Protein 4C6S (pdb70)

Secondary structure (DSSP, 8-state):
---EEEEE-HHHHTTHHHHHHHHHHHTT--EEEEETTS-HHHHHTTHHHHHH-SEEEEEEETTS-GGGTIIIIIHHHHGGGGG-TT-EEEEEEE-SS--HHHHHHHHHHTT---EEE--TT--HHHHHHHHHHHHHHHHS--

Radius of gyration: 13.94 Å; Cα contacts (8 Å, |Δi|>4): 220; chains: 1; bounding box: 36×38×35 Å

Foldseek 3Di:
DAAEEEEEAPVCVVPLVVLLQVVCVVVVHHYDYHHQPDDVVVVVVCLCRLLRHLEYEYEYAQQDQCVVDPVNGPVSSVVSCVSPVSYYYAYERDDPHGPPVRVVVVCVVVVHDHYQYDDDPDDSNVSSVVVSVCCCVVPVND

InterPro domains:
  IPR000157 Toll/interleukin-1 receptor homology (TIR) domain [PS50104] (5-146)
  IPR002182 NB-ARC [PF00931] (167-314)
  IPR003657 WRKY domain [PF03106] (1209-1268)
  IPR003657 WRKY domain [PS50811] (1209-1270)
  IPR003657 WRKY domain [SM00774] (1207-1269)
  IPR011713 Leucine-rich repeat 3 [PF07725] (577-596)
  IPR027417 P-loop containing nucleoside triphosphate hydrolase [G3DSA:3.40.50.300] (155-290)
  IPR027417 P-loop containing nucleoside triphosphate hydrolase [SSF52540] (153-397)
  IPR032675 Leucine-rich repeat domain superfamily [G3DSA:3.80.10.10] (489-714)
  IPR032675 Leucine-rich repeat domain superfamily [G3DSA:3.80.10.10] (717-883)
  IPR035897 Toll/interleukin-1 receptor homology (TIR) domain superfamily [G3DSA:3.40.50.10140] (4-153)
  IPR035897 Toll/interleukin-1 receptor homology (TIR) domain superfamily [SSF52200] (11-111)
  IPR036390 Winged helix DNA-binding domain superfamily [SSF46785] (374-475)
  IPR036576 WRKY domain superfamily [G3DSA:2.20.25.80] (1192-1263)
  IPR036576 WRKY domain superfamily [SSF118290] (1207-1270)
  IPR042197 Apoptotic protease-activating factors, helical domain [G3DSA:1.10.8.430] (301-387)
  IPR044974 Disease resistance protein, plants [PTHR11017] (16-762)
  IPR058192 Disease resistance protein Roq1-like, winged-helix domain [PF23282] (388-455)
  IPR058192 Disease resistance protein Roq1-like, winged-helix domain [PF23282] (1096-1167)

Organism: Arabidopsis thaliana (NCBI:txid3702)

GO terms:
  GO:0005634 nucleus (C, EXP)
  GO:0003677 DNA binding (F, IDA)
  GO:0005634 nucleus (C, TAS)
  GO:0042742 defense response to bacterium (P, TAS)
  GO:0042742 defense response to bacterium (P, IMP)
  GO:0009626 plant-type hypersensitive response (P, IMP)
  GO:0042802 identical protein binding (F, IPI)
  GO:0005515 protein binding (F, IPI)

CATH classification: 3.40.50.10140

B-factor: mean 38.82, std 18.81, range [16.52, 122.13]

Sequence (142 aa):
EEFVCISCVEEVRYSFVSHLSEALRRKGINNVVVDVDIDDLLFKESQAKIEKAGVSVMVLPGNCDPSEVWLDKFAKVLECQRNNKDQAVVSVLYGDSLLRDQWLSELDFRGLSRIHQSRKECSDSILVEEIVRDVYETHFYV

Solvent-accessible surface area: 8029 Å² total; per-residue (Å²): 198,105,40,0,0,0,0,0,3,104,118,24,64,190,56,6,0,39,117,0,26,70,7,0,141,161,97,62,3,74,29,49,22,5,30,3,43,48,63,104,135,90,5,159,133,22,66,52,79,0,46,146,0,7,1,2,0,0,1,2,19,0,64,56,59,6,89,130,9,5,133,101,53,0,18,42,1,32,122,5,32,205,101,33,168,138,5,18,13,0,0,0,0,44,12,139,74,30,58,75,113,89,1,62,75,25,0,109,156,67,65,18,102,67,50,30,32,14,132,184,176,50,57,62,76,77,4,8,102,58,0,12,131,36,0,53,102,71,68,54,128,178

Nearest PDB structures (foldseek):
  4c6t-assembly1_A  TM=9.851E-01  e=2.753E-25  Arabidopsis thaliana
  4c6r-assembly4_D  TM=6.532E-01  e=1.233E-06  Arabidopsis thaliana
  3u80-assembly1_B  TM=5.520E-01  e=5.584E-02  Bifidobacterium longum subsp. longum JDM301
  6axg-assembly4_H  TM=5.602E-01  e=3.593E-01  Homo sapiens
  7kmt-assembly1_A  TM=4.909E-01  e=7.279E-01  Saccharomyces cerevisiae

Structure (mmCIF, N/CA/C/O backbone):
data_4C6S
#
_entry.id   4C6S
#
_cell.length_a   71.265
_cell.length_b   71.265
_cell.length_c   66.724
_cell.angle_alpha   90.00
_cell.angle_beta   90.00
_cell.angle_gamma   90.00
#
_symmetry.space_group_name_H-M   'P 43 21 2'
#
loop_
_entity.id
_entity.type
_entity.pdbx_description
1 polymer 'PROBABLE WRKY TRANSCRIPTION FACTOR 52'
2 non-polymer GLYCEROL
3 non-polymer 'SULFATE ION'
4 non-polymer 'SODIUM ION'
5 water water
#
loop_
_atom_site.group_PDB
_atom_site.id
_atom_site.type_symbol
_atom_site.label_atom_id
_atom_site.label_alt_id
_atom_site.label_comp_id
_atom_site.label_asym_id
_atom_site.label_entity_id
_atom_site.label_seq_id
_atom_site.pdbx_PDB_ins_code
_atom_site.Cartn_x
_atom_site.Cartn_y
_atom_site.Cartn_z
_atom_site.occupancy
_atom_site.B_iso_or_equiv
_atom_site.auth_seq_id
_atom_site.auth_comp_id
_atom_site.auth_asym_id
_atom_site.auth_atom_id
_atom_site.pdbx_PDB_model_num
ATOM 1 N N . GLU A 1 5 ? 34.712 43.012 61.829 1.00 64.31 8 GLU A N 1
ATOM 2 C CA . GLU A 1 5 ? 34.049 43.249 63.109 1.00 62.66 8 GLU A CA 1
ATOM 3 C C . GLU A 1 5 ? 32.649 43.800 62.914 1.00 52.26 8 GLU A C 1
ATOM 4 O O . GLU A 1 5 ? 32.471 44.993 62.680 1.00 58.33 8 GLU A O 1
ATOM 10 N N . GLU A 1 6 ? 31.655 42.929 63.008 1.00 46.50 9 GLU A N 1
ATOM 11 C CA . GLU A 1 6 ? 30.276 43.368 62.912 1.00 44.12 9 GLU A CA 1
ATOM 12 C C . GLU A 1 6 ? 29.933 44.163 64.167 1.00 39.46 9 GLU A C 1
ATOM 13 O O . GLU A 1 6 ? 30.452 43.878 65.251 1.00 42.78 9 GLU A O 1
ATOM 19 N N . PHE A 1 7 ? 29.077 45.169 64.023 1.00 35.76 10 PHE A N 1
ATOM 20 C CA . PHE A 1 7 ? 28.688 45.969 65.174 1.00 34.77 10 PHE A CA 1
ATOM 21 C C . PHE A 1 7 ? 27.209 46.314 65.143 1.00 33.22 10 PHE A C 1
ATOM 22 O O . PHE A 1 7 ? 26.549 46.178 64.110 1.00 31.58 10 PHE A O 1
ATOM 30 N N . VAL A 1 8 ? 26.701 46.786 66.279 1.00 25.52 11 VAL A N 1
ATOM 31 C CA . VAL A 1 8 ? 25.301 47.118 66.417 1.00 26.29 11 VAL A CA 1
ATOM 32 C C . VAL A 1 8 ? 25.141 48.626 66.451 1.00 27.37 11 VAL A C 1
ATOM 33 O O . VAL A 1 8 ? 25.953 49.322 67.059 1.00 25.51 11 VAL A O 1
ATOM 37 N N . CYS A 1 9 ? 24.114 49.148 65.786 1.00 22.51 12 CYS A N 1
ATOM 38 C CA . CYS A 1 9 ? 23.813 50.567 65.936 1.00 27.96 12 CYS A CA 1
ATOM 39 C C . CYS A 1 9 ? 22.509 50.728 66.690 1.00 23.82 12 CYS A C 1
ATOM 40 O O . CYS A 1 9 ? 21.481 50.244 66.242 1.00 25.15 12 CYS A O 1
ATOM 43 N N . ILE A 1 10 ? 22.557 51.410 67.829 1.00 22.24 13 ILE A N 1
ATOM 44 C CA . ILE A 1 10 ? 21.337 51.696 68.585 1.00 21.20 13 ILE A CA 1
ATOM 45 C C . ILE A 1 10 ? 20.882 53.105 68.268 1.00 24.14 13 ILE A C 1
ATOM 46 O O . ILE A 1 10 ? 21.649 54.052 68.468 1.00 25.85 13 ILE A O 1
ATOM 51 N N . SER A 1 11 ? 19.651 53.260 67.780 1.00 20.74 14 SER A N 1
ATOM 52 C CA . SER A 1 11 ? 19.103 54.598 67.544 1.00 21.36 14 SER A CA 1
ATOM 53 C C . SER A 1 11 ? 18.058 54.894 68.612 1.00 25.38 14 SER A C 1
ATOM 54 O O . SER A 1 11 ? 17.342 53.988 69.039 1.00 26.14 14 SER A O 1
ATOM 57 N N . CYS A 1 12 ? 17.984 56.150 69.052 1.00 22.82 15 CYS A N 1
ATOM 58 C CA . CYS A 1 12 ? 17.059 56.533 70.127 1.00 21.91 15 CYS A CA 1
ATOM 59 C C . CYS A 1 12 ? 16.800 58.021 70.124 1.00 26.10 15 CYS A C 1
ATOM 60 O O . CYS A 1 12 ? 17.459 58.775 69.401 1.00 28.13 15 CYS A O 1
ATOM 63 N N . VAL A 1 13 ? 15.834 58.450 70.937 1.00 24.14 16 VAL A N 1
ATOM 64 C CA . VAL A 1 13 ? 15.607 59.878 71.134 1.00 26.37 16 VAL A CA 1
ATOM 65 C C . VAL A 1 13 ? 16.484 60.366 72.290 1.00 25.80 16 VAL A C 1
ATOM 66 O O . VAL A 1 13 ? 16.986 59.564 73.070 1.00 25.31 16 VAL A O 1
ATOM 70 N N . GLU A 1 14 ? 16.674 61.678 72.398 1.00 28.25 17 GLU A N 1
ATOM 71 C CA . GLU A 1 14 ? 17.649 62.203 73.353 1.00 28.36 17 GLU A CA 1
ATOM 72 C C . GLU A 1 14 ? 17.271 61.908 74.797 1.00 30.23 17 GLU A C 1
ATOM 73 O O . GLU A 1 14 ? 18.148 61.700 75.638 1.00 30.39 17 GLU A O 1
ATOM 79 N N . GLU A 1 15 ? 15.967 61.840 75.070 1.00 27.85 18 GLU A N 1
ATOM 80 C CA . GLU A 1 15 ? 15.463 61.603 76.428 1.00 33.07 18 GLU A CA 1
ATOM 81 C C . GLU A 1 15 ? 15.966 60.318 77.094 1.00 30.68 18 GLU A C 1
ATOM 82 O O . GLU A 1 15 ? 16.055 60.251 78.320 1.00 29.81 18 GLU A O 1
ATOM 88 N N . VAL A 1 16 ? 16.285 59.293 76.307 1.00 23.39 19 VAL A N 1
ATOM 89 C CA . VAL A 1 16 ? 16.777 58.051 76.896 1.00 24.50 19 VAL A CA 1
ATOM 90 C C . VAL A 1 16 ? 18.226 57.744 76.549 1.00 25.30 19 VAL A C 1
ATOM 91 O O . VAL A 1 16 ? 18.758 56.7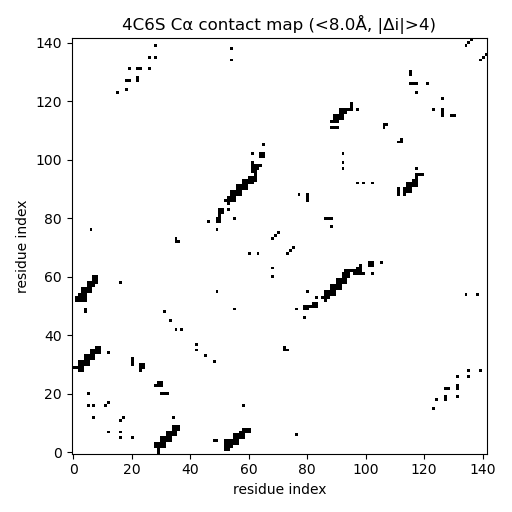09 76.959 1.00 21.38 19 VAL A O 1
ATOM 95 N N . ARG A 1 17 ? 18.876 58.647 75.819 1.00 21.67 20 A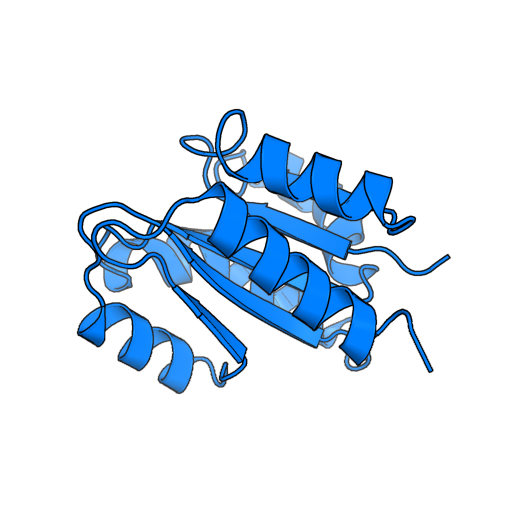RG A N 1
ATOM 96 C CA . ARG A 1 17 ? 20.272 58.462 75.430 1.00 22.18 20 ARG A CA 1
ATOM 97 C C . ARG A 1 17 ? 21.210 58.181 76.619 1.00 24.87 20 ARG A C 1
ATOM 98 O O . ARG A 1 17 ? 22.080 57.306 76.547 1.00 24.19 20 ARG A O 1
ATOM 106 N N . TYR A 1 18 ? 21.028 58.907 77.715 1.00 20.55 21 TYR A N 1
ATOM 107 C CA . TYR A 1 18 ? 21.988 58.817 78.821 1.00 20.76 21 TYR A CA 1
ATOM 108 C C . TYR A 1 18 ? 21.452 57.980 79.978 1.00 20.08 21 TYR A C 1
ATOM 109 O O . TYR A 1 18 ? 22.117 57.840 81.013 1.00 25.94 21 TYR A O 1
ATOM 118 N N . SER A 1 19 ? 20.248 57.450 79.806 1.00 19.07 22 SER A N 1
ATOM 119 C CA . SER A 1 19 ? 19.650 56.593 80.820 1.00 18.79 22 SER A CA 1
ATOM 120 C C . SER A 1 19 ? 19.561 55.174 80.275 1.00 20.93 22 SER A C 1
ATOM 121 O O . SER A 1 19 ? 20.581 54.523 80.146 1.00 20.49 22 SER A O 1
ATOM 124 N N . PHE A 1 20 ? 18.372 54.700 79.916 1.00 20.04 23 PHE A N 1
ATOM 125 C CA . PHE A 1 20 ? 18.195 53.322 79.429 1.00 21.16 23 PHE A CA 1
ATOM 126 C C . PHE A 1 20 ? 19.189 52.881 78.347 1.00 22.87 23 PHE A C 1
ATOM 127 O O . PHE A 1 20 ? 19.770 51.798 78.433 1.00 19.86 23 PHE A O 1
ATOM 135 N N . VAL A 1 21 ? 19.374 53.704 77.322 1.00 18.69 24 VAL A N 1
ATOM 136 C CA . VAL A 1 21 ? 20.241 53.323 76.209 1.00 18.21 24 VAL A CA 1
ATOM 137 C C . VAL A 1 21 ? 21.691 53.142 76.658 1.00 19.75 24 VAL A C 1
ATOM 138 O O . VAL A 1 21 ? 22.426 52.300 76.120 1.00 20.50 24 VAL A O 1
ATOM 142 N N . SER A 1 22 ? 22.111 53.907 77.663 1.00 17.20 25 SER A N 1
ATOM 143 C CA . SER A 1 22 ? 23.511 53.806 78.089 1.00 19.74 25 SER A CA 1
ATOM 144 C C . SER A 1 22 ? 23.727 52.424 78.723 1.00 17.61 25 SER A C 1
ATOM 145 O O . SER A 1 22 ? 24.798 51.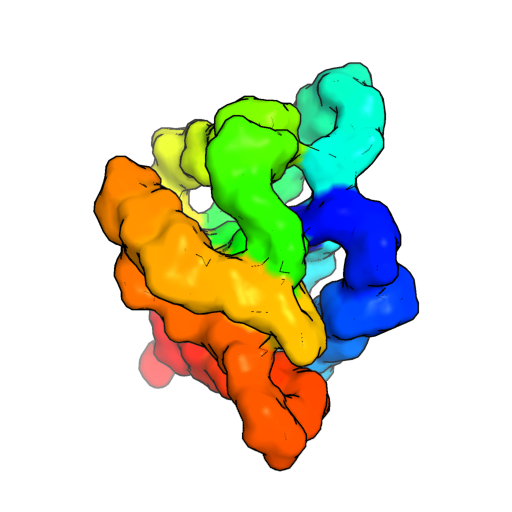827 78.590 1.00 20.31 25 SER A O 1
ATOM 148 N N . HIS A 1 23 ? 22.703 51.911 79.392 1.00 17.04 26 HIS A N 1
ATOM 149 C CA . HIS A 1 23 ? 22.814 50.587 79.994 1.00 19.24 26 HIS A CA 1
ATOM 150 C C . HIS A 1 23 ? 22.805 49.524 78.919 1.00 22.10 26 HIS A C 1
ATOM 151 O O . HIS A 1 23 ? 23.514 48.520 79.033 1.00 18.00 26 HIS A O 1
ATOM 158 N N . LEU A 1 24 ? 21.988 49.732 77.889 1.00 19.25 27 LEU A N 1
ATOM 159 C CA . LEU A 1 24 ? 21.907 48.786 76.774 1.00 17.81 27 LEU A CA 1
ATOM 160 C C . LEU A 1 24 ? 23.239 48.725 76.035 1.00 20.46 27 LEU A C 1
ATOM 161 O O . LEU A 1 24 ? 23.744 47.641 75.742 1.00 20.36 27 LEU A O 1
ATOM 166 N N . SER A 1 25 ? 23.817 49.890 75.745 1.00 19.44 28 SER A N 1
ATOM 167 C CA . SER A 1 25 ? 25.127 49.955 75.110 1.00 18.82 28 SER A CA 1
ATOM 168 C C . SER A 1 25 ? 26.202 49.254 75.931 1.00 21.73 28 SER A C 1
ATOM 169 O O . SER A 1 25 ? 27.041 48.512 75.382 1.00 22.73 28 SER A O 1
ATOM 172 N N . GLU A 1 26 ? 26.205 49.502 77.238 1.00 18.35 29 GLU A N 1
ATOM 173 C CA . GLU A 1 26 ? 27.243 48.917 78.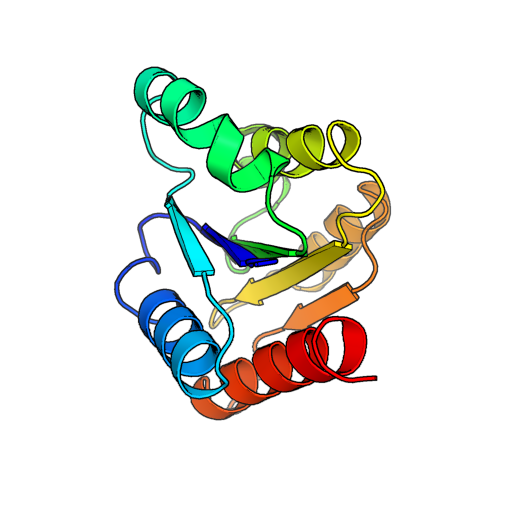081 1.00 23.73 29 GLU A CA 1
ATOM 174 C C . GLU A 1 26 ? 27.048 47.405 78.174 1.00 24.85 29 GLU A C 1
ATOM 175 O O . GLU A 1 26 ? 28.023 46.652 78.249 1.00 23.94 29 GLU A O 1
ATOM 181 N N . ALA A 1 27 ? 25.800 46.952 78.167 1.00 21.28 30 ALA A N 1
ATOM 182 C CA . ALA A 1 27 ? 25.549 45.513 78.249 1.00 21.51 30 ALA A CA 1
ATOM 183 C C . ALA A 1 27 ? 25.996 44.803 76.970 1.00 21.02 30 ALA A C 1
ATOM 184 O O . ALA A 1 27 ? 26.552 43.701 77.015 1.00 21.59 30 ALA A O 1
ATOM 186 N N . LEU A 1 28 ? 25.748 45.422 75.818 1.00 21.04 31 LEU A N 1
ATOM 187 C CA . LEU A 1 28 ? 26.264 44.861 74.562 1.00 24.51 31 LEU A CA 1
ATOM 188 C C . LEU A 1 28 ? 27.787 44.785 74.581 1.00 23.67 31 LEU A C 1
ATOM 189 O O . LEU A 1 28 ? 28.374 43.772 74.183 1.00 25.83 31 LEU A O 1
ATOM 194 N N . ARG A 1 29 ? 28.438 45.845 75.055 1.00 23.08 32 ARG A N 1
ATOM 195 C CA . ARG A 1 29 ? 29.897 45.854 75.109 1.00 25.13 32 ARG A CA 1
ATOM 196 C C . ARG A 1 29 ? 30.444 44.758 76.030 1.00 27.33 32 ARG A C 1
ATOM 197 O O . ARG A 1 29 ? 31.457 44.125 75.724 1.00 28.66 32 ARG A O 1
ATOM 205 N N . ARG A 1 30 ? 29.779 44.542 77.163 1.00 28.22 33 ARG A N 1
ATOM 206 C CA . ARG A 1 30 ? 30.197 43.504 78.098 1.00 29.19 33 ARG A CA 1
ATOM 207 C C . ARG A 1 30 ? 30.116 42.130 77.466 1.00 29.96 33 ARG A C 1
ATOM 208 O O . ARG A 1 30 ? 30.834 41.215 77.859 1.00 33.85 33 ARG A O 1
ATOM 216 N N . LYS A 1 31 ? 29.237 41.999 76.483 1.00 25.82 34 LYS A N 1
ATOM 217 C CA . LYS A 1 31 ? 28.993 40.726 75.828 1.00 25.53 34 LYS A CA 1
ATOM 218 C C . LYS A 1 31 ? 29.974 40.558 74.681 1.00 27.12 34 LYS A C 1
ATOM 219 O O . LYS A 1 31 ? 30.012 39.512 74.029 1.00 33.90 34 LYS A O 1
ATOM 225 N N . GLY A 1 32 ? 30.776 41.590 74.435 1.00 28.76 35 GLY A N 1
ATOM 226 C CA . GLY A 1 32 ? 31.775 41.529 73.386 1.00 33.36 35 GLY A CA 1
ATOM 227 C C . GLY A 1 32 ? 31.221 42.012 72.063 1.00 32.51 35 GLY A C 1
ATOM 228 O O . GLY A 1 32 ? 31.783 41.731 71.000 1.00 36.02 35 GLY A O 1
ATOM 229 N N . ILE A 1 33 ? 30.133 42.765 72.128 1.00 26.55 36 ILE A N 1
ATOM 230 C CA . ILE A 1 33 ? 29.474 43.235 70.923 1.00 28.47 36 ILE A CA 1
ATOM 231 C C . ILE A 1 33 ? 29.691 44.733 70.745 1.00 30.29 36 ILE A C 1
ATOM 232 O O . ILE A 1 33 ? 29.128 45.544 71.479 1.00 30.46 36 ILE A O 1
ATOM 237 N N . ASN A 1 34 ? 30.516 45.092 69.766 1.00 27.78 37 ASN A N 1
ATOM 238 C CA . ASN A 1 34 ? 30.798 46.494 69.490 1.00 29.84 37 ASN A CA 1
ATOM 239 C C . ASN A 1 34 ? 29.515 47.211 69.111 1.00 29.51 37 ASN A C 1
ATOM 240 O O . ASN A 1 34 ? 28.651 46.637 68.433 1.00 28.63 37 ASN A O 1
ATOM 245 N N . ASN A 1 35 ? 29.371 48.456 69.552 1.00 26.94 38 ASN A N 1
ATOM 246 C CA . ASN A 1 35 ? 28.134 49.178 69.255 1.00 23.58 38 ASN A CA 1
ATOM 247 C C . ASN A 1 35 ? 28.331 50.682 69.284 1.00 25.79 38 ASN A C 1
ATOM 248 O O . ASN A 1 35 ? 29.289 51.187 69.890 1.00 30.36 38 ASN A O 1
ATOM 253 N N . VAL A 1 36 ? 27.453 51.396 68.588 1.00 27.90 39 VAL A N 1
ATOM 254 C CA . VAL A 1 36 ? 27.491 52.848 68.613 1.00 25.04 39 VAL A CA 1
ATOM 255 C C . VAL A 1 36 ? 26.062 53.304 68.820 1.00 25.25 39 VAL A C 1
ATOM 256 O O . VAL A 1 36 ? 25.113 52.543 68.586 1.00 25.06 39 VAL A O 1
ATOM 260 N N . VAL A 1 37 ? 25.901 54.540 69.278 1.00 27.45 40 VAL A N 1
ATOM 261 C CA . VAL A 1 37 ? 24.560 55.059 69.534 1.00 24.43 40 VAL A CA 1
ATOM 262 C C . VAL A 1 37 ? 24.338 56.277 68.651 1.00 24.80 40 VAL A C 1
ATOM 263 O O . VAL A 1 37 ? 25.214 57.141 68.541 1.00 27.62 40 VAL A O 1
ATOM 267 N N . VAL A 1 38 ? 23.174 56.323 68.009 1.00 25.93 41 VAL A N 1
ATOM 268 C CA . VAL A 1 38 ? 22.777 57.483 67.219 1.00 32.21 41 VAL A CA 1
ATOM 269 C C . VAL A 1 38 ? 21.514 58.097 67.805 1.00 28.49 41 VAL A C 1
ATOM 270 O O . VAL A 1 38 ? 20.490 57.425 67.952 1.00 25.55 41 VAL A O 1
ATOM 274 N N . ASP A 1 39 ? 21.606 59.379 68.148 1.00 31.89 42 ASP A N 1
ATOM 275 C CA . ASP A 1 39 ? 20.491 60.149 68.694 1.00 35.79 42 ASP A CA 1
ATOM 276 C C . ASP A 1 39 ? 19.712 60.702 67.505 1.00 33.67 42 ASP A C 1
ATOM 277 O O . ASP A 1 39 ? 20.243 61.508 66.750 1.00 36.02 42 ASP A O 1
ATOM 282 N N . VAL A 1 40 ? 18.453 60.290 67.336 1.00 24.37 43 VAL A N 1
ATOM 283 C CA . VAL A 1 40 ? 17.690 60.680 66.148 1.00 29.37 43 VAL A CA 1
ATOM 284 C C . VAL A 1 40 ? 17.202 62.126 66.228 1.00 33.77 43 VAL A C 1
ATOM 285 O O . VAL A 1 40 ? 16.628 62.641 65.270 1.00 35.39 43 VAL A O 1
ATOM 289 N N . ASP A 1 41 ? 17.428 62.773 67.369 1.00 33.39 44 ASP A N 1
ATOM 290 C CA . ASP A 1 41 ? 16.956 64.141 67.577 1.00 40.02 44 ASP A CA 1
ATOM 291 C C . ASP A 1 41 ? 17.958 65.190 67.106 1.00 51.63 44 ASP A C 1
ATOM 292 O O . ASP A 1 41 ? 17.712 66.389 67.230 1.00 54.95 44 ASP A O 1
ATOM 297 N N . ILE A 1 42 ? 19.095 64.751 66.579 1.00 55.63 45 ILE A N 1
ATOM 298 C CA . ILE A 1 42 ? 20.099 65.706 66.121 1.00 62.41 45 ILE A CA 1
ATOM 299 C C . ILE A 1 42 ? 19.709 66.328 64.777 1.00 68.66 45 ILE A C 1
ATOM 300 O O . ILE A 1 42 ? 18.826 65.818 64.085 1.00 63.83 45 ILE A O 1
ATOM 305 N N . ASP A 1 43 ? 20.356 67.435 64.426 1.00 81.15 46 ASP A N 1
ATOM 306 C CA . ASP A 1 43 ? 20.123 68.094 63.145 1.00 91.34 46 ASP A CA 1
ATOM 307 C C . ASP A 1 43 ? 20.426 67.141 61.993 1.00 89.49 46 ASP A C 1
ATOM 308 O O . ASP A 1 43 ? 21.315 66.297 62.103 1.00 87.51 46 ASP A O 1
ATOM 313 N N . ASP A 1 44 ? 19.693 67.273 60.889 1.00 83.90 47 ASP A N 1
ATOM 314 C CA . ASP A 1 44 ? 19.901 66.397 59.735 1.00 85.09 47 ASP A CA 1
ATOM 315 C C . ASP A 1 44 ? 21.281 66.588 59.103 1.00 81.98 47 ASP A C 1
ATOM 316 O O . ASP A 1 44 ? 21.729 65.768 58.298 1.00 80.63 47 ASP A O 1
ATOM 321 N N . LEU A 1 45 ? 21.946 67.674 59.488 1.00 78.59 48 LEU A N 1
ATOM 322 C CA . LEU A 1 45 ? 23.345 67.902 59.154 1.00 76.85 48 LEU A CA 1
ATOM 323 C C . LEU A 1 45 ? 24.202 66.788 59.766 1.00 69.53 48 LEU A C 1
ATOM 324 O O . LEU A 1 45 ? 24.835 66.009 59.047 1.00 65.97 48 LEU A O 1
ATOM 329 N N . LEU A 1 46 ? 24.207 66.714 61.096 1.00 65.55 49 LEU A N 1
ATOM 330 C CA . LEU A 1 46 ? 24.956 65.687 61.818 1.00 62.29 49 LEU A CA 1
ATOM 331 C C . LEU A 1 46 ? 24.434 64.289 61.522 1.00 60.70 49 LEU A C 1
ATOM 332 O O . LEU A 1 46 ? 25.170 63.311 61.658 1.00 61.06 49 LEU A O 1
ATOM 337 N N . PHE A 1 47 ? 23.163 64.182 61.142 1.00 59.61 50 PHE A N 1
ATOM 338 C CA . PHE A 1 47 ? 22.612 62.863 60.864 1.00 51.93 50 PHE A CA 1
ATOM 339 C C . PHE A 1 47 ? 23.214 62.293 59.607 1.00 55.61 50 PHE A C 1
ATOM 340 O O . PHE A 1 47 ? 23.506 61.099 59.533 1.00 52.02 50 PHE A O 1
ATOM 348 N N . LYS A 1 48 ? 23.380 63.157 58.615 1.00 57.91 51 LYS A N 1
ATOM 349 C CA . LYS A 1 48 ? 23.961 62.762 57.347 1.00 59.25 51 LYS A CA 1
ATOM 350 C C . LYS A 1 48 ? 25.368 62.224 57.594 1.00 60.08 51 LYS A C 1
ATOM 351 O O . LYS A 1 48 ? 25.774 61.225 57.000 1.00 59.17 51 LYS A O 1
ATOM 357 N N . GLU A 1 49 ? 26.086 62.873 58.509 1.00 63.17 52 GLU A N 1
ATOM 358 C CA . GLU A 1 49 ? 27.444 62.476 58.868 1.00 69.58 52 GLU A CA 1
ATOM 359 C C . GLU A 1 49 ? 27.473 61.251 59.781 1.00 68.73 52 GLU A C 1
ATOM 360 O O . GLU A 1 49 ? 28.544 60.813 60.200 1.00 72.03 52 GLU A O 1
ATOM 366 N N . SER A 1 50 ? 26.302 60.718 60.110 1.00 65.21 53 SER A N 1
ATOM 367 C CA . SER A 1 50 ? 26.210 59.575 61.012 1.00 62.48 53 SER A CA 1
ATOM 368 C C . SER A 1 50 ? 25.510 58.400 60.340 1.00 64.23 53 SER A C 1
ATOM 369 O O . SER A 1 50 ? 25.403 57.319 60.922 1.00 64.20 53 SER A O 1
ATOM 372 N N . GLN A 1 51 ? 25.034 58.620 59.116 1.00 65.06 54 GLN A N 1
ATOM 373 C CA . GLN A 1 51 ? 24.302 57.602 58.363 1.00 63.71 54 GLN A CA 1
ATOM 374 C C . GLN A 1 51 ? 25.111 56.329 58.160 1.00 58.05 54 GLN A C 1
ATOM 375 O O . GLN A 1 51 ? 24.566 55.228 58.198 1.00 57.37 54 GLN A O 1
ATOM 381 N N . ALA A 1 52 ? 26.409 56.495 57.927 1.00 52.95 55 ALA A N 1
ATOM 382 C CA . ALA A 1 52 ? 27.317 55.371 57.714 1.00 51.07 55 ALA A CA 1
ATOM 383 C C . ALA A 1 52 ? 27.300 54.382 58.884 1.00 52.73 55 ALA A C 1
ATOM 384 O O . ALA A 1 52 ? 27.384 53.171 58.669 1.00 57.77 55 ALA A O 1
ATOM 386 N N . LYS A 1 53 ? 27.202 54.900 60.110 1.00 48.19 56 LYS A N 1
ATOM 387 C CA . LYS A 1 53 ? 27.141 54.065 61.310 1.00 47.67 56 LYS A CA 1
ATOM 388 C C . LYS A 1 53 ? 25.967 53.099 61.211 1.00 46.21 56 LYS A C 1
ATOM 389 O O . LYS A 1 53 ? 26.085 51.918 61.543 1.00 51.37 56 LYS A O 1
ATOM 395 N N . ILE A 1 54 ? 24.829 53.619 60.763 1.00 39.90 57 ILE A N 1
ATOM 396 C CA . ILE A 1 54 ? 23.609 52.829 60.676 1.00 37.03 57 ILE A CA 1
ATOM 397 C C . ILE A 1 54 ? 23.708 51.870 59.499 1.00 38.26 57 ILE A C 1
ATOM 398 O O . ILE A 1 54 ? 23.463 50.674 59.639 1.00 37.82 57 ILE A O 1
ATOM 403 N N . GLU A 1 55 ? 24.091 52.397 58.342 1.00 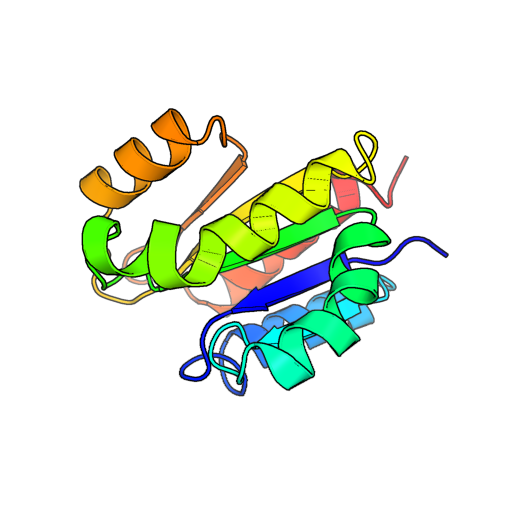37.28 58 GLU A N 1
ATOM 404 C CA . GLU A 1 55 ? 24.197 51.584 57.139 1.00 39.80 58 GLU A CA 1
ATOM 405 C C . GLU A 1 55 ? 25.160 50.402 57.282 1.00 41.60 58 GLU A C 1
ATOM 406 O O . GLU A 1 55 ? 24.884 49.308 56.788 1.00 50.99 58 GLU A O 1
ATOM 412 N N . LYS A 1 56 ? 26.282 50.618 57.963 1.00 37.05 59 LYS A N 1
ATOM 413 C CA . LYS A 1 56 ? 27.301 49.581 58.075 1.00 39.52 59 LYS A CA 1
ATOM 414 C C . LYS A 1 56 ? 27.044 48.615 59.232 1.00 36.35 59 LYS A C 1
ATOM 415 O O . LYS A 1 56 ? 27.730 47.603 59.358 1.00 41.22 59 LYS A O 1
ATOM 421 N N . ALA A 1 57 ? 26.064 48.924 60.074 1.00 36.54 60 ALA A N 1
ATOM 422 C CA . ALA A 1 57 ? 25.752 48.057 61.218 1.00 34.64 60 ALA A CA 1
ATOM 423 C C . ALA A 1 57 ? 25.173 46.711 60.774 1.00 39.34 60 ALA A C 1
ATOM 424 O O . ALA A 1 57 ? 24.343 46.650 59.862 1.00 37.94 60 ALA A O 1
ATOM 426 N N . GLY A 1 58 ? 25.618 45.632 61.412 1.00 38.07 61 GLY A N 1
ATOM 427 C CA . GLY A 1 58 ? 25.043 44.324 61.149 1.00 37.62 61 GLY A CA 1
ATOM 428 C C . GLY A 1 58 ? 23.662 44.207 61.771 1.00 34.71 61 GLY A C 1
ATOM 429 O O . GLY A 1 58 ? 22.792 43.501 61.269 1.00 34.75 61 GLY A O 1
ATOM 430 N N . VAL A 1 59 ? 23.461 44.903 62.879 1.00 29.35 62 VAL A N 1
ATOM 431 C CA . VAL A 1 59 ? 22.163 44.913 63.536 1.00 26.69 62 VAL A CA 1
ATOM 432 C C . VAL A 1 59 ? 21.794 46.335 63.886 1.00 29.38 62 VAL A C 1
ATOM 433 O O . VAL A 1 59 ? 22.606 47.082 64.442 1.00 26.28 62 VAL A O 1
ATOM 437 N N . SER A 1 60 ? 20.566 46.711 63.561 1.00 26.08 63 SER A N 1
ATOM 438 C CA . SER A 1 60 ? 20.054 48.028 63.905 1.00 25.19 63 SER A CA 1
ATOM 439 C C . SER A 1 60 ? 19.011 47.865 64.998 1.00 25.67 63 SER A C 1
ATOM 440 O O . SER A 1 60 ? 17.966 47.250 64.781 1.00 27.72 63 SER A O 1
ATOM 443 N N . VAL A 1 61 ? 19.306 48.380 66.189 1.00 21.21 64 VAL A N 1
ATOM 444 C CA . VAL A 1 61 ? 18.353 48.311 67.297 1.00 19.39 64 VAL A CA 1
ATOM 445 C C . VAL A 1 61 ? 17.701 49.678 67.447 1.00 22.80 64 VAL A C 1
ATOM 446 O O . VAL A 1 61 ? 18.364 50.639 67.850 1.00 23.11 64 VAL A O 1
ATOM 450 N N . MET A 1 62 ? 16.414 49.775 67.113 1.00 21.83 65 MET A N 1
ATOM 451 C CA . MET A 1 62 ? 15.694 51.039 67.218 1.00 20.05 65 MET A CA 1
ATOM 452 C C . MET A 1 62 ? 14.985 51.086 68.557 1.00 23.68 65 MET A C 1
ATOM 453 O O . MET A 1 62 ? 14.081 50.289 68.805 1.00 22.52 65 MET A O 1
ATOM 458 N N . VAL A 1 63 ? 15.422 51.983 69.435 1.00 19.11 66 VAL A N 1
ATOM 459 C CA . VAL A 1 63 ? 14.756 52.157 70.721 1.00 19.09 66 VAL A CA 1
ATOM 460 C C . VAL A 1 63 ? 13.758 53.273 70.558 1.00 21.19 66 VAL A C 1
ATOM 461 O O . VAL A 1 63 ? 14.122 54.428 70.307 1.00 23.08 66 VAL A O 1
ATOM 465 N N . LEU A 1 64 ? 12.481 52.921 70.658 1.00 21.19 67 LEU A N 1
ATOM 466 C CA . LEU A 1 64 ? 11.411 53.816 70.250 1.00 21.09 67 LEU A CA 1
ATOM 467 C C . LEU A 1 64 ? 10.767 54.433 71.470 1.00 23.28 67 LEU A C 1
ATOM 468 O O . LEU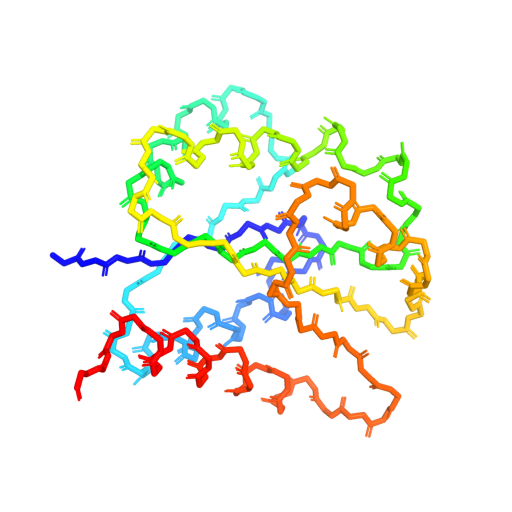 A 1 64 ? 10.701 53.790 72.525 1.00 22.35 67 LEU A O 1
ATOM 473 N N . PRO A 1 65 ? 10.317 55.695 71.345 1.00 22.48 68 PRO A N 1
ATOM 474 C CA . PRO A 1 65 ? 9.635 56.376 72.455 1.00 27.86 68 PRO A CA 1
ATOM 475 C C . PRO A 1 65 ? 8.197 55.886 72.555 1.00 26.11 68 PRO A C 1
ATOM 476 O O . PRO A 1 65 ? 7.269 56.490 72.013 1.00 24.64 68 PRO A O 1
ATOM 480 N N . GLY A 1 66 ? 8.025 54.777 73.263 1.00 24.25 69 GLY A N 1
ATOM 481 C CA . GLY A 1 66 ? 6.763 54.065 73.251 1.00 21.28 69 GLY A CA 1
ATOM 482 C C . GLY A 1 66 ? 5.602 54.77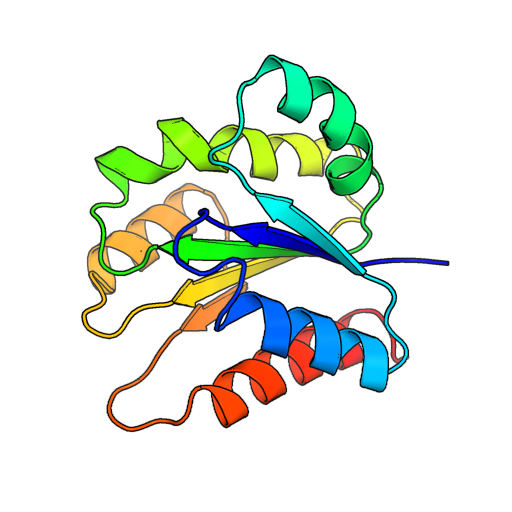1 73.905 1.00 26.62 69 GLY A C 1
ATOM 483 O O . GLY A 1 66 ? 4.450 54.392 73.680 1.00 27.07 69 GLY A O 1
ATOM 484 N N . ASN A 1 67 ? 5.887 55.788 74.717 1.00 23.64 70 ASN A N 1
ATOM 485 C CA . ASN A 1 67 ? 4.821 56.581 75.342 1.00 26.34 70 ASN A CA 1
ATOM 486 C C . ASN A 1 67 ? 4.190 57.578 74.369 1.00 31.07 70 ASN A C 1
ATOM 487 O O . ASN A 1 67 ? 3.142 58.165 74.658 1.00 29.25 70 ASN A O 1
ATOM 492 N N . CYS A 1 68 ? 4.838 57.778 73.223 1.00 29.70 71 CYS A N 1
ATOM 493 C CA . CYS A 1 68 ? 4.395 58.782 72.254 1.00 31.73 71 CYS A CA 1
ATOM 494 C C . CYS A 1 68 ? 3.613 58.168 71.100 1.00 26.50 71 CYS A C 1
ATOM 495 O O . CYS A 1 68 ? 3.821 57.020 70.736 1.00 29.38 71 CYS A O 1
ATOM 498 N N . ASP A 1 69 ? 2.723 58.967 70.522 1.00 27.61 72 ASP A N 1
ATOM 499 C CA . ASP A 1 69 ? 1.934 58.552 69.362 1.00 31.84 72 ASP A CA 1
ATOM 500 C C . ASP A 1 69 ? 2.874 58.290 68.180 1.00 30.05 72 ASP A C 1
ATOM 501 O O . ASP A 1 69 ? 3.602 59.192 67.748 1.00 30.21 72 ASP A O 1
ATOM 506 N N . PRO A 1 70 ? 2.876 57.048 67.659 1.00 30.78 73 PRO A N 1
ATOM 507 C CA . PRO A 1 70 ? 3.765 56.738 66.531 1.00 27.17 73 PRO A CA 1
ATOM 508 C C . PRO A 1 70 ? 3.520 57.653 65.331 1.00 33.02 73 PRO A C 1
ATOM 509 O O . PRO A 1 70 ? 4.441 57.862 64.538 1.00 32.00 73 PRO A O 1
ATOM 513 N N . SER A 1 71 ? 2.317 58.215 65.217 1.00 30.01 74 SER A N 1
ATOM 514 C CA . SER A 1 71 ? 1.997 59.060 64.078 1.00 32.37 74 SER A CA 1
ATOM 515 C C . SER A 1 71 ? 2.750 60.384 64.120 1.00 35.29 74 SER A C 1
ATOM 516 O O . SER A 1 71 ? 2.799 61.096 63.121 1.00 38.74 74 SER A O 1
ATOM 519 N N . GLU A 1 72 ? 3.322 60.718 65.275 1.00 36.20 75 GLU A N 1
ATOM 520 C CA . GLU A 1 72 ? 4.096 61.952 65.418 1.00 40.72 75 GLU A CA 1
ATOM 521 C C . GLU A 1 72 ? 5.585 61.667 65.555 1.00 37.64 75 GLU A C 1
ATOM 522 O O . GLU A 1 72 ? 6.393 62.590 65.675 1.00 43.32 75 GLU A O 1
ATOM 528 N N . VAL A 1 73 ? 5.940 60.389 65.555 1.00 33.13 76 VAL A N 1
ATOM 529 C CA . VAL A 1 73 ? 7.318 59.978 65.804 1.00 27.99 76 VAL A CA 1
ATOM 530 C C . VAL A 1 73 ? 7.967 59.303 64.599 1.00 29.08 76 VAL A C 1
ATOM 531 O O . VAL A 1 73 ? 9.100 59.628 64.237 1.00 28.37 76 VAL A O 1
ATOM 535 N N . TRP A 1 74 ? 7.266 58.356 63.983 1.00 29.01 77 TRP A N 1
ATOM 536 C CA . TRP A 1 74 ? 7.928 57.486 63.011 1.00 27.94 77 TRP A CA 1
ATOM 537 C C . TRP A 1 74 ? 8.494 58.233 61.804 1.00 32.17 77 TRP A C 1
ATOM 538 O O . TRP A 1 74 ? 9.710 58.293 61.621 1.00 31.89 77 TRP A O 1
ATOM 549 N N . LEU A 1 75 ? 7.612 58.778 60.972 1.00 29.14 78 LEU A N 1
ATOM 550 C CA . LEU A 1 75 ? 8.053 59.454 59.750 1.00 35.35 78 LEU A CA 1
ATOM 551 C C . LEU A 1 75 ? 9.022 60.583 60.077 1.00 37.52 78 LEU A C 1
ATOM 552 O O . LEU A 1 75 ? 9.981 60.843 59.340 1.00 35.81 78 LEU A O 1
ATOM 557 N N . ASP A 1 76 ? 8.767 61.246 61.200 1.00 32.01 79 ASP A N 1
ATOM 558 C CA . ASP A 1 76 ? 9.539 62.413 61.593 1.00 36.93 79 ASP A CA 1
ATOM 559 C C . ASP A 1 76 ? 10.969 62.062 62.011 1.00 38.68 79 ASP A C 1
ATOM 560 O O . ASP A 1 76 ? 11.908 62.799 61.702 1.00 38.58 79 ASP A O 1
ATOM 565 N N . LYS A 1 77 ? 11.135 60.936 62.703 1.00 33.11 80 LYS A N 1
ATOM 566 C CA . LYS A 1 77 ? 12.404 60.648 63.368 1.00 34.74 80 LYS A CA 1
ATOM 567 C C . LYS A 1 77 ? 13.030 59.302 63.037 1.00 33.31 80 LYS A C 1
ATOM 568 O O . LYS A 1 77 ? 14.250 59.175 63.052 1.00 34.20 80 LYS A O 1
ATOM 574 N N . PHE A 1 78 ? 12.214 58.285 62.788 1.00 30.57 81 PHE A N 1
ATOM 575 C CA . PHE A 1 78 ? 12.766 56.937 62.666 1.00 25.90 81 PHE A CA 1
ATOM 576 C C . PHE A 1 78 ? 12.742 56.349 61.252 1.00 29.09 81 PHE A C 1
ATOM 577 O O . PHE A 1 78 ? 13.517 55.441 60.959 1.00 29.16 81 PHE A O 1
ATOM 585 N N . ALA A 1 79 ? 11.879 56.863 60.376 1.00 32.72 82 ALA A N 1
ATOM 586 C CA . ALA A 1 79 ? 11.892 56.417 58.982 1.00 30.76 82 ALA A CA 1
ATOM 587 C C . ALA A 1 79 ? 13.297 56.530 58.386 1.00 33.08 82 ALA A C 1
ATOM 588 O O . ALA A 1 79 ? 13.726 55.664 57.629 1.00 39.76 82 ALA A O 1
ATOM 590 N N . LYS A 1 80 ? 14.010 57.598 58.735 1.00 35.22 83 LYS A N 1
ATOM 591 C CA . LYS A 1 80 ? 15.349 57.814 58.201 1.00 35.79 83 LYS A CA 1
ATOM 592 C C . LYS A 1 80 ? 16.348 56.780 58.725 1.00 34.49 83 LYS A C 1
ATOM 593 O O . LYS A 1 80 ? 17.388 56.560 58.101 1.00 40.64 83 LYS A O 1
ATOM 599 N N . VAL A 1 81 ? 16.032 56.145 59.856 1.00 32.77 84 VAL A N 1
ATOM 600 C CA . VAL A 1 81 ? 16.886 55.084 60.373 1.00 35.92 84 VAL A CA 1
ATOM 601 C C . VAL A 1 81 ? 16.659 53.781 59.608 1.00 38.36 84 VAL A C 1
ATOM 602 O O . VAL A 1 81 ? 17.613 53.120 59.187 1.00 38.30 84 VAL A O 1
ATOM 606 N N . LEU A 1 82 ? 15.395 53.418 59.424 1.00 35.67 85 LEU A N 1
ATOM 607 C CA . LEU A 1 82 ? 15.056 52.160 58.766 1.00 39.52 85 LEU A CA 1
ATOM 608 C C . LEU A 1 82 ? 15.470 52.163 57.295 1.00 44.59 85 LEU A C 1
ATOM 609 O O . LEU A 1 82 ? 15.820 51.118 56.739 1.00 49.61 85 LEU A O 1
ATOM 614 N N . GLU A 1 83 ? 15.446 53.337 56.667 1.00 36.98 86 GLU A N 1
ATOM 615 C CA . GLU A 1 83 ? 15.791 53.429 55.259 1.00 46.87 86 GLU A CA 1
ATOM 616 C C . GLU A 1 83 ? 17.253 53.079 55.056 1.00 48.56 86 GLU A C 1
ATOM 617 O O . GLU A 1 83 ? 17.649 52.660 53.970 1.00 51.46 86 GLU A O 1
ATOM 623 N N . CYS A 1 84 ? 18.046 53.207 56.117 1.00 45.91 87 CYS A N 1
ATOM 624 C CA . CYS A 1 84 ? 19.453 52.818 56.055 1.00 51.14 87 CYS A CA 1
ATOM 625 C C . CYS A 1 84 ? 19.637 51.306 55.945 1.00 59.21 87 CYS A C 1
ATOM 626 O O . CYS A 1 84 ? 20.728 50.836 55.616 1.00 60.53 87 CYS A O 1
ATOM 629 N N . GLN A 1 85 ? 18.581 50.544 56.230 1.00 51.65 88 GLN A N 1
ATOM 630 C CA . GLN A 1 85 ? 18.681 49.091 56.180 1.00 57.67 88 GLN A CA 1
ATOM 631 C C . GLN A 1 85 ? 18.934 48.563 54.775 1.00 68.68 88 GLN A C 1
ATOM 632 O O . GLN A 1 85 ? 19.669 47.596 54.600 1.00 77.95 88 GLN A O 1
ATOM 638 N N . ARG A 1 86 ? 18.326 49.179 53.769 1.00 68.46 89 ARG A N 1
ATOM 639 C CA . ARG A 1 86 ? 18.462 48.631 52.423 1.00 79.96 89 ARG A CA 1
ATOM 640 C C . ARG A 1 86 ? 19.851 48.816 51.804 1.00 88.31 89 ARG A C 1
ATOM 641 O O . ARG A 1 86 ? 20.164 48.183 50.799 1.00 94.14 89 ARG A O 1
ATOM 649 N N . ASN A 1 87 ? 20.689 49.649 52.420 1.00 90.09 90 ASN A N 1
ATOM 650 C CA . ASN A 1 87 ? 22.109 49.715 52.054 1.00 103.17 90 ASN A CA 1
ATOM 651 C C . ASN A 1 87 ? 22.868 48.495 52.596 1.00 108.83 90 ASN A C 1
ATOM 652 O O . ASN A 1 87 ? 24.094 48.400 52.485 1.00 114.90 90 ASN A O 1
ATOM 657 N N . ASN A 1 88 ? 22.115 47.552 53.158 1.00 79.12 91 ASN A N 1
ATOM 658 C CA . ASN A 1 88 ? 22.669 46.396 53.846 1.00 78.30 91 ASN A CA 1
ATOM 659 C C . ASN A 1 88 ? 21.550 45.408 54.175 1.00 82.74 91 ASN A C 1
ATOM 660 O O . ASN A 1 88 ? 21.061 45.389 55.299 1.00 78.99 91 ASN A O 1
ATOM 665 N N . LYS A 1 89 ? 21.126 44.590 53.215 1.00 90.42 92 LYS A N 1
ATOM 666 C CA . LYS A 1 89 ? 20.047 43.636 53.498 1.00 93.86 92 LYS A CA 1
ATOM 667 C C . LYS A 1 89 ? 20.568 42.395 54.250 1.00 90.65 92 LYS A C 1
ATOM 668 O O . LYS A 1 89 ? 19.854 41.407 54.436 1.00 91.80 92 LYS A O 1
ATOM 674 N N . ASP A 1 90 ? 21.822 42.462 54.689 1.00 83.92 93 ASP A N 1
ATOM 675 C CA . ASP A 1 90 ? 22.334 41.538 55.696 1.00 72.15 93 ASP A CA 1
ATOM 676 C C . ASP A 1 90 ? 22.034 42.098 57.086 1.00 62.36 93 ASP A C 1
ATOM 677 O O . ASP A 1 90 ? 22.261 41.439 58.105 1.00 58.60 93 ASP A O 1
ATOM 682 N N . GLN A 1 91 ? 21.531 43.325 57.127 1.00 52.85 94 GLN A N 1
ATOM 683 C CA . GLN A 1 91 ? 21.288 43.982 58.403 1.00 41.41 94 GLN A CA 1
ATOM 684 C C . GLN A 1 91 ? 19.940 43.609 58.980 1.00 43.51 94 GLN A C 1
ATOM 685 O O . GLN A 1 91 ? 18.911 43.751 58.320 1.00 50.99 94 GLN A O 1
ATOM 691 N N . ALA A 1 92 ? 19.952 43.140 60.222 1.00 36.34 95 ALA A N 1
ATOM 692 C CA . ALA A 1 92 ? 18.718 42.859 60.946 1.00 33.32 95 ALA A CA 1
ATOM 693 C C . ALA A 1 92 ? 18.253 44.091 61.697 1.00 33.08 95 ALA A C 1
ATOM 694 O O . ALA A 1 92 ? 19.066 44.904 62.139 1.00 32.32 95 ALA A O 1
ATOM 696 N N . VAL A 1 93 ? 16.942 44.205 61.880 1.00 30.53 96 VAL A N 1
ATOM 697 C CA . VAL A 1 93 ? 16.377 45.303 62.640 1.00 25.87 96 VAL A CA 1
ATOM 698 C C . VAL A 1 93 ? 15.636 44.775 63.873 1.00 27.30 96 VAL A C 1
ATOM 699 O O . VAL A 1 93 ? 14.769 43.905 63.774 1.00 30.35 96 VAL A O 1
ATOM 703 N N . VAL A 1 94 ? 16.006 45.276 65.043 1.00 24.32 97 VAL A N 1
ATOM 704 C CA . VAL A 1 94 ? 15.320 44.887 66.270 1.00 22.33 97 VAL A CA 1
ATOM 705 C C . VAL A 1 94 ? 14.690 46.144 66.854 1.00 23.44 97 VAL A C 1
ATOM 706 O O . VAL A 1 94 ? 15.339 47.193 66.903 1.00 25.05 97 VAL A O 1
ATOM 710 N N . SER A 1 95 ? 13.426 46.057 67.275 1.00 23.81 98 SER A N 1
ATOM 711 C CA . SER A 1 95 ? 12.715 47.244 67.746 1.00 21.28 98 SER A CA 1
ATOM 712 C C . SER A 1 95 ? 12.418 47.107 69.228 1.00 23.32 98 SER A C 1
ATOM 713 O O . SER A 1 95 ? 12.089 46.027 69.701 1.00 25.15 98 SER A O 1
ATOM 716 N N . VAL A 1 96 ? 12.534 48.212 69.955 1.00 19.45 99 VAL A N 1
ATOM 717 C CA . VAL A 1 96 ? 12.282 48.179 71.392 1.00 20.21 99 VAL A CA 1
ATOM 718 C C . VAL A 1 96 ? 11.271 49.257 71.722 1.00 18.82 99 VAL A C 1
ATOM 719 O O . VAL A 1 96 ? 11.530 50.452 71.496 1.00 23.85 99 VAL A O 1
ATOM 723 N N . LEU A 1 97 ? 10.109 48.843 72.238 1.00 18.58 100 LEU A N 1
ATOM 724 C CA . LEU A 1 97 ? 9.078 49.800 72.630 1.00 19.02 100 LEU A CA 1
ATOM 725 C C . LEU A 1 97 ? 9.341 50.137 74.083 1.00 24.68 100 LEU A C 1
ATOM 726 O O . LEU A 1 97 ? 8.984 49.365 74.978 1.00 23.22 100 LEU A O 1
ATOM 731 N N . TYR A 1 98 ? 9.990 51.275 74.316 1.00 20.66 101 TYR A N 1
ATOM 732 C CA . TYR A 1 98 ? 10.439 51.613 75.662 1.00 22.86 101 TYR A CA 1
ATOM 733 C C . TYR A 1 98 ? 9.602 52.733 76.269 1.00 21.21 101 TYR A C 1
ATOM 734 O O . TYR A 1 98 ? 9.403 53.782 75.646 1.00 25.99 101 TYR A O 1
ATOM 743 N N . GLY A 1 99 ? 9.113 52.531 77.491 1.00 22.15 102 GLY A N 1
ATOM 744 C CA . GLY A 1 99 ? 8.406 53.593 78.181 1.00 23.61 102 GLY A CA 1
ATOM 745 C C . GLY A 1 99 ? 7.536 53.040 79.289 1.00 27.47 102 GLY A C 1
ATOM 746 O O . GLY A 1 99 ? 7.167 51.864 79.245 1.00 26.14 102 GLY A O 1
ATOM 747 N N . ASP A 1 100 ? 7.200 53.882 80.261 1.00 28.55 103 ASP A N 1
ATOM 748 C CA . ASP A 1 100 ? 6.417 53.450 81.425 1.00 31.76 103 ASP A CA 1
ATOM 749 C C . ASP A 1 100 ? 4.912 53.581 81.230 1.00 32.94 103 ASP A C 1
ATOM 750 O O . ASP A 1 100 ? 4.139 53.353 82.161 1.00 33.83 103 ASP A O 1
ATOM 755 N N . SER A 1 101 ? 4.507 53.972 80.031 1.00 28.81 104 SER A N 1
ATOM 756 C CA . SER A 1 101 ? 3.100 54.199 79.731 1.00 33.11 104 SER A CA 1
ATOM 757 C C . SER A 1 101 ? 2.900 54.012 78.237 1.00 31.73 104 SER A C 1
ATOM 758 O O . SER A 1 101 ? 2.501 54.942 77.525 1.00 30.93 104 SER A O 1
ATOM 761 N N . LEU A 1 102 ? 3.180 52.798 77.767 1.00 28.52 105 LEU A N 1
ATOM 762 C CA . LEU A 1 102 ? 3.224 52.502 76.332 1.00 28.55 105 LEU A CA 1
ATOM 763 C C . LEU A 1 102 ? 1.878 52.655 75.663 1.00 29.85 105 LEU A C 1
ATOM 764 O O . LEU A 1 102 ? 0.843 52.232 76.199 1.00 31.36 105 LEU A O 1
ATOM 769 N N . LEU A 1 103 ? 1.896 53.268 74.485 1.00 27.15 106 LEU A N 1
ATOM 770 C CA . LEU A 1 103 ? 0.750 53.217 73.589 1.00 27.90 106 LEU A CA 1
ATOM 771 C C . LEU A 1 103 ? 0.991 51.941 72.791 1.00 24.71 106 LEU A C 1
ATOM 772 O O . LEU A 1 103 ? 1.388 51.979 71.627 1.00 26.13 106 LEU A O 1
ATOM 777 N N . ARG A 1 104 ? 0.778 50.802 73.447 1.00 30.06 107 ARG A N 1
ATOM 778 C CA . ARG A 1 104 ? 1.277 49.531 72.934 1.00 27.73 107 ARG A CA 1
ATOM 779 C C . ARG A 1 104 ? 0.591 49.116 71.637 1.00 25.58 107 ARG A C 1
ATOM 780 O O . ARG A 1 104 ? 1.263 48.785 70.661 1.00 27.14 107 ARG A O 1
ATOM 788 N N . ASP A 1 105 ? -0.737 49.110 71.630 1.00 28.97 108 ASP A N 1
ATOM 789 C CA . ASP A 1 105 ? -1.465 48.689 70.430 1.00 30.92 108 ASP A CA 1
ATOM 790 C C . ASP A 1 105 ? -1.148 49.573 69.225 1.00 28.91 108 ASP A C 1
ATOM 791 O O . ASP A 1 105 ? -1.019 49.084 68.097 1.00 29.22 108 ASP A O 1
ATOM 796 N N . GLN A 1 106 ? -1.036 50.875 69.467 1.00 27.35 109 GLN A N 1
ATOM 797 C CA . GLN A 1 106 ? -0.666 51.817 68.410 1.00 26.37 109 GLN A CA 1
ATOM 798 C C . GLN A 1 106 ? 0.711 51.535 67.826 1.00 28.26 109 GLN A C 1
ATOM 799 O O . GLN A 1 106 ? 0.900 51.569 66.604 1.00 26.15 109 GLN A O 1
ATOM 805 N N . TRP A 1 107 ? 1.681 51.258 68.689 1.00 24.58 110 TRP A N 1
ATOM 806 C CA . TRP A 1 107 ? 3.029 50.968 68.217 1.00 20.60 110 TRP A CA 1
ATOM 807 C C . TRP A 1 107 ? 3.125 49.609 67.541 1.00 22.20 110 TRP A C 1
ATOM 808 O O . TRP A 1 107 ? 3.855 49.452 66.574 1.00 24.24 110 TRP A O 1
ATOM 819 N N . LEU A 1 108 ? 2.383 48.624 68.028 1.00 23.57 111 LEU A N 1
ATOM 820 C CA . LEU A 1 108 ? 2.433 47.309 67.379 1.00 22.33 111 LEU A CA 1
ATOM 821 C C . LEU A 1 108 ? 1.870 47.409 65.955 1.00 24.48 111 LEU A C 1
ATOM 822 O O . LEU A 1 108 ? 2.407 46.802 65.016 1.00 27.80 111 LEU A O 1
ATOM 827 N N . SER A 1 109 ? 0.815 48.204 65.799 1.00 26.39 112 SER A N 1
ATOM 828 C CA . SER A 1 109 ? 0.227 48.459 64.482 1.00 24.77 112 SER A CA 1
ATOM 829 C C . SER A 1 109 ? 1.250 49.147 63.588 1.00 25.74 112 SER A C 1
ATOM 830 O O . SER A 1 109 ? 1.465 48.751 62.433 1.00 29.47 112 SER A O 1
ATOM 833 N N . GLU A 1 110 ? 1.876 50.184 64.131 1.00 25.40 113 GLU A N 1
ATOM 834 C CA . GLU A 1 110 ? 2.887 50.935 63.402 1.00 26.75 113 GLU A CA 1
ATOM 835 C C . GLU A 1 110 ? 4.003 50.013 62.928 1.00 28.72 113 GLU A C 1
ATOM 836 O O . GLU A 1 110 ? 4.353 50.013 61.745 1.00 27.43 113 GLU A O 1
ATOM 842 N N . LEU A 1 111 ? 4.551 49.208 63.837 1.00 25.82 114 LEU A N 1
ATOM 843 C CA . LEU A 1 111 ? 5.685 48.359 63.464 1.00 26.41 114 LEU A CA 1
ATOM 844 C C . LEU A 1 111 ? 5.302 47.318 62.408 1.00 30.01 114 LEU A C 1
ATOM 845 O O . LEU A 1 111 ? 6.067 47.068 61.477 1.00 32.38 114 LEU A O 1
ATOM 850 N N . ASP A 1 112 ? 4.117 46.726 62.552 1.00 30.98 115 ASP A N 1
ATOM 851 C CA . ASP A 1 112 ? 3.616 45.787 61.551 1.00 32.38 115 ASP A CA 1
ATOM 852 C C . ASP A 1 112 ? 3.520 46.443 60.175 1.00 34.46 115 ASP A C 1
ATOM 853 O O . ASP A 1 112 ? 3.890 45.840 59.159 1.00 35.03 115 ASP A O 1
ATOM 858 N N . PHE A 1 113 ? 3.035 47.681 60.143 1.00 27.91 116 PHE A N 1
ATOM 859 C CA . PHE A 1 113 ? 2.918 48.431 58.888 1.00 28.69 116 PHE A CA 1
ATOM 860 C C . PHE A 1 113 ? 4.293 48.673 58.261 1.00 33.69 116 PHE A C 1
ATOM 861 O O . PHE A 1 113 ? 4.422 48.711 57.032 1.00 34.09 116 PHE A O 1
ATOM 869 N N . ARG A 1 114 ? 5.316 48.816 59.104 1.00 30.42 117 ARG A N 1
ATOM 870 C CA . ARG A 1 114 ? 6.688 49.022 58.631 1.00 30.44 117 ARG A CA 1
ATOM 871 C C . ARG A 1 114 ? 7.390 47.699 58.308 1.00 32.57 117 ARG A C 1
ATOM 872 O O . ARG A 1 114 ? 8.565 47.685 57.918 1.00 34.67 117 ARG A O 1
ATOM 880 N N . GLY A 1 115 ? 6.674 46.587 58.467 1.00 32.12 118 GLY A N 1
ATOM 881 C CA . GLY A 1 115 ? 7.237 45.274 58.190 1.00 34.33 118 GLY A CA 1
ATOM 882 C C . GLY A 1 115 ? 8.220 44.792 59.245 1.00 36.74 118 GLY A C 1
ATOM 883 O O . GLY A 1 115 ? 9.114 43.997 58.946 1.00 38.33 118 GLY A O 1
ATOM 884 N N . LEU A 1 116 ? 8.063 45.263 60.479 1.00 30.94 119 LEU A N 1
ATOM 885 C CA . LEU A 1 116 ? 8.993 44.895 61.550 1.00 29.22 119 LEU A CA 1
ATOM 886 C C . LEU A 1 116 ? 8.314 43.965 62.557 1.00 34.74 119 LEU A C 1
ATOM 887 O O . LEU A 1 116 ? 7.226 44.266 63.048 1.00 37.11 119 LEU A O 1
ATOM 892 N N . SER A 1 117 ? 8.956 42.842 62.867 1.00 32.50 120 SER A N 1
ATOM 893 C CA . SER A 1 117 ? 8.321 41.819 63.692 1.00 33.23 120 SER A CA 1
ATOM 894 C C . SER A 1 117 ? 9.155 41.423 64.900 1.00 34.77 120 SER A C 1
ATOM 895 O O . SER A 1 117 ? 8.675 40.703 65.782 1.00 37.29 120 SER A O 1
ATOM 898 N N . ARG A 1 118 ? 10.408 41.872 64.939 1.00 28.93 121 ARG A N 1
ATOM 899 C CA . ARG A 1 118 ? 11.276 41.574 66.080 1.00 27.89 121 ARG A CA 1
ATOM 900 C C . ARG A 1 118 ? 11.183 42.710 67.085 1.00 29.89 121 ARG A C 1
ATOM 901 O O . ARG A 1 118 ? 11.749 43.788 66.879 1.00 27.79 121 ARG A O 1
ATOM 909 N N . ILE A 1 119 ? 10.442 42.461 68.162 1.00 25.52 122 ILE A N 1
ATOM 910 C CA . ILE A 1 119 ? 9.991 43.522 69.041 1.00 23.69 122 ILE A CA 1
ATOM 911 C C . ILE A 1 119 ? 10.189 43.128 70.510 1.00 24.05 122 ILE A C 1
ATOM 912 O O . ILE A 1 119 ? 9.796 42.032 70.938 1.00 26.61 122 ILE A O 1
ATOM 917 N N . HIS A 1 120 ? 10.836 44.012 71.266 1.00 19.74 123 HIS A N 1
ATOM 918 C CA . HIS A 1 120 ? 10.938 43.896 72.719 1.00 22.70 123 HIS A CA 1
ATOM 919 C C . HIS A 1 120 ? 10.146 45.062 73.299 1.00 26.00 123 HIS A C 1
ATOM 920 O O . HIS A 1 120 ? 10.070 46.122 72.678 1.00 24.41 123 HIS A O 1
ATOM 927 N N . GLN A 1 121 ? 9.534 44.875 74.468 1.00 23.48 124 GLN A N 1
ATOM 928 C CA . GLN A 1 121 ? 8.708 45.939 75.054 1.00 20.87 124 GLN A CA 1
ATOM 929 C C . GLN A 1 121 ? 8.902 46.079 76.557 1.00 24.41 124 GLN A C 1
ATOM 930 O O . GLN A 1 121 ? 9.061 45.084 77.273 1.00 25.66 124 GLN A O 1
ATOM 936 N N . SER A 1 122 ? 8.847 47.316 77.043 1.00 21.78 125 SER A N 1
ATOM 937 C CA . SER A 1 122 ? 8.683 47.554 78.477 1.00 23.56 125 SER A CA 1
ATOM 938 C C . SER A 1 122 ? 7.425 46.844 78.972 1.00 27.79 125 SER A C 1
ATOM 939 O O . SER A 1 122 ? 6.412 46.776 78.256 1.00 26.89 125 SER A O 1
ATOM 942 N N . ARG A 1 123 ? 7.496 46.331 80.198 1.00 26.17 126 ARG A N 1
ATOM 943 C CA . ARG A 1 123 ? 6.384 45.634 80.838 1.00 30.98 126 ARG A CA 1
ATOM 944 C C . ARG A 1 123 ? 6.182 46.161 82.244 1.00 30.45 126 ARG A C 1
ATOM 945 O O . ARG A 1 123 ? 7.135 46.560 82.918 1.00 32.01 126 ARG A O 1
ATOM 953 N N . LYS A 1 124 ? 4.927 46.135 82.685 1.00 36.22 127 LYS A N 1
ATOM 954 C CA . LYS A 1 124 ? 4.546 46.543 84.032 1.00 40.49 127 LYS A CA 1
ATOM 955 C C . LYS A 1 124 ? 5.358 45.822 85.101 1.00 40.55 127 LYS A C 1
ATOM 956 O O . LYS A 1 124 ? 5.398 44.589 85.142 1.00 41.05 127 LYS A O 1
ATOM 962 N N . GLU A 1 125 ? 6.009 46.606 85.958 1.00 39.98 128 GLU A N 1
ATOM 963 C CA . GLU A 1 125 ? 6.841 46.087 87.040 1.00 44.47 128 GLU A CA 1
ATOM 964 C C . GLU A 1 125 ? 7.793 44.969 86.606 1.00 47.10 128 GLU A C 1
ATOM 965 O O . GLU A 1 125 ? 8.045 44.033 87.364 1.00 49.48 128 GLU A O 1
ATOM 971 N N . CYS A 1 126 ? 8.291 45.074 85.371 1.00 40.28 129 CYS A N 1
ATOM 972 C CA . CYS A 1 126 ? 9.416 44.274 84.895 1.00 40.37 129 CYS A CA 1
ATOM 973 C C . CYS A 1 126 ? 10.599 45.214 84.781 1.00 36.59 129 CYS A C 1
ATOM 974 O O . CYS A 1 126 ? 10.492 46.279 84.158 1.00 33.44 129 CYS A O 1
ATOM 977 N N . SER A 1 127 ? 11.720 44.823 85.380 1.00 29.81 130 SER A N 1
ATOM 978 C CA . SER A 1 127 ? 12.865 45.720 85.484 1.00 26.42 130 SER A CA 1
ATOM 979 C C . SER A 1 127 ? 13.511 46.005 84.126 1.00 25.82 130 SER A C 1
ATOM 980 O O . SER A 1 127 ? 13.555 45.141 83.215 1.00 21.16 130 SER A O 1
ATOM 983 N N . ASP A 1 128 ? 14.000 47.231 83.971 1.00 19.43 131 ASP A N 1
ATOM 984 C CA . ASP A 1 128 ? 14.709 47.594 82.745 1.00 17.55 131 ASP A CA 1
ATOM 985 C C . ASP A 1 128 ? 15.988 46.784 82.593 1.00 19.33 131 ASP A C 1
ATOM 986 O O . ASP A 1 128 ? 16.463 46.580 81.484 1.00 21.72 131 ASP A O 1
ATOM 991 N N . SER A 1 129 ? 16.565 46.332 83.703 1.00 18.86 132 SER A N 1
ATOM 992 C CA . SER A 1 129 ? 17.788 45.553 83.613 1.00 17.45 132 SER A CA 1
ATOM 993 C C . SER A 1 129 ? 17.471 44.226 82.938 1.00 22.40 132 SER A C 1
ATOM 994 O O . SER A 1 129 ? 18.268 43.718 82.151 1.00 23.91 132 SER A O 1
ATOM 997 N N . ILE A 1 130 ? 16.296 43.678 83.230 1.00 19.54 133 ILE A N 1
ATOM 998 C CA . ILE A 1 130 ? 15.862 42.445 82.569 1.00 22.02 133 ILE A CA 1
ATOM 999 C C . ILE A 1 130 ? 15.616 42.712 81.080 1.00 21.46 133 ILE A C 1
ATOM 1000 O O . ILE A 1 130 ? 16.054 41.935 80.226 1.00 21.89 133 ILE A O 1
ATOM 1005 N N . LEU A 1 131 ? 14.950 43.821 80.767 1.00 19.04 134 LEU A N 1
ATOM 1006 C CA . LEU A 1 131 ? 14.685 44.194 79.371 1.00 18.61 134 LEU A CA 1
ATOM 1007 C C . LEU A 1 131 ? 15.989 44.310 78.593 1.00 19.18 134 LEU A C 1
ATOM 1008 O O . LEU A 1 131 ? 16.101 43.777 77.479 1.00 19.84 134 LEU A O 1
ATOM 1013 N N . VAL A 1 132 ? 16.978 44.979 79.177 1.00 16.52 135 VAL A N 1
ATOM 1014 C CA . VAL A 1 132 ? 18.292 45.049 78.533 1.00 17.22 135 VAL A CA 1
ATOM 1015 C C . VAL A 1 132 ? 18.855 43.654 78.271 1.00 19.48 135 VAL A C 1
ATOM 1016 O O . VAL A 1 132 ? 19.328 43.371 77.163 1.00 20.16 135 VAL A O 1
ATOM 1020 N N . GLU A 1 133 ? 18.825 42.792 79.282 1.00 18.98 136 GLU A N 1
ATOM 1021 C CA . GLU A 1 133 ? 19.366 41.442 79.112 1.00 20.46 136 GLU A CA 1
ATOM 1022 C C . GLU A 1 133 ? 18.620 40.696 78.016 1.00 23.25 136 GLU A C 1
ATOM 1023 O O . GLU A 1 133 ? 19.220 39.920 77.278 1.00 21.66 136 GLU A O 1
ATOM 1029 N N . GLU A 1 134 ? 17.313 40.929 77.910 1.00 20.47 137 GLU A N 1
ATOM 1030 C CA . GLU A 1 134 ? 16.517 40.268 76.876 1.00 21.48 137 GLU A CA 1
ATOM 1031 C C . GLU A 1 134 ? 16.937 40.727 75.493 1.00 19.69 137 GLU A C 1
ATOM 1032 O O . GLU A 1 134 ? 17.038 39.922 74.568 1.00 20.49 137 GLU A O 1
ATOM 1038 N N . ILE A 1 135 ? 17.166 42.027 75.346 1.00 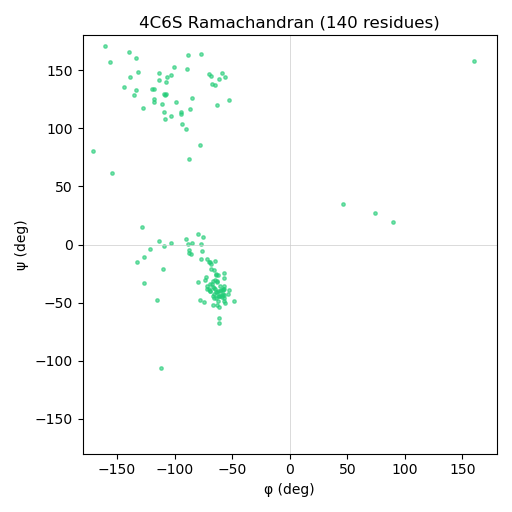18.40 138 ILE A N 1
ATOM 1039 C CA . ILE A 1 135 ? 17.575 42.559 74.052 1.00 19.51 138 ILE A CA 1
ATOM 1040 C C . ILE A 1 135 ? 18.955 42.011 73.693 1.00 20.62 138 ILE A C 1
ATOM 1041 O O . ILE A 1 135 ? 19.178 41.569 72.560 1.00 19.09 138 ILE A O 1
ATOM 1046 N N . VAL A 1 136 ? 19.873 42.034 74.656 1.00 20.48 139 VAL A N 1
ATOM 1047 C CA . VAL A 1 136 ? 21.221 41.498 74.447 1.00 25.95 139 VAL A CA 1
ATOM 1048 C C . VAL A 1 136 ? 21.202 40.014 74.061 1.00 21.79 139 VAL A C 1
ATOM 1049 O O . VAL A 1 136 ? 21.912 39.606 73.146 1.00 23.51 139 VAL A O 1
ATOM 1053 N N . ARG A 1 137 ? 20.387 39.210 74.733 1.00 22.08 140 ARG A N 1
ATOM 1054 C CA . ARG A 1 137 ? 20.365 37.776 74.439 1.00 21.20 140 ARG A CA 1
ATOM 1055 C C . ARG A 1 137 ? 19.890 37.539 73.009 1.00 25.84 140 ARG A C 1
ATOM 1056 O O . ARG A 1 137 ? 20.430 36.699 72.288 1.00 25.66 140 ARG A O 1
ATOM 1064 N N . ASP A 1 138 ? 18.883 38.298 72.600 1.00 21.88 141 ASP A N 1
ATOM 1065 C CA . ASP A 1 138 ? 18.330 38.197 71.254 1.00 20.40 141 ASP A CA 1
ATOM 1066 C C . ASP A 1 138 ? 19.388 38.572 70.218 1.00 21.38 141 ASP A C 1
ATOM 1067 O O . ASP A 1 138 ? 19.632 37.808 69.275 1.00 26.41 141 ASP A O 1
ATOM 1072 N N . VAL A 1 139 ? 20.018 39.733 70.387 1.00 23.77 142 VAL A N 1
ATOM 1073 C CA . VAL A 1 139 ? 21.033 40.183 69.425 1.00 23.17 142 VAL A CA 1
ATOM 1074 C C . VAL A 1 139 ? 22.210 39.215 69.391 1.00 26.92 142 VAL A C 1
ATOM 1075 O O . VAL A 1 139 ? 22.685 38.823 68.319 1.00 25.46 142 VAL A O 1
ATOM 1079 N N . TYR A 1 140 ? 22.651 38.804 70.572 1.00 21.83 143 TYR A N 1
ATOM 1080 C CA . TYR A 1 140 ? 23.799 37.899 70.679 1.00 23.40 143 TYR A CA 1
ATOM 1081 C C . TYR A 1 140 ? 23.574 36.562 70.002 1.00 27.25 143 TYR A C 1
ATOM 1082 O O . TYR A 1 140 ? 24.372 36.140 69.173 1.00 31.12 143 TYR A O 1
ATOM 1091 N N . GLU A 1 141 ? 22.486 35.887 70.364 1.00 25.69 144 GLU A N 1
ATOM 1092 C CA . GLU A 1 141 ? 22.265 34.535 69.883 1.00 30.45 144 GLU A CA 1
ATOM 1093 C C . GLU A 1 141 ? 21.877 34.530 68.413 1.00 32.91 144 GLU A C 1
ATOM 1094 O O . GLU A 1 141 ? 22.142 33.575 67.700 1.00 34.46 144 GLU A O 1
ATOM 1100 N N . THR A 1 142 ? 21.262 35.616 67.957 1.00 32.36 145 THR A N 1
ATOM 1101 C CA . THR A 1 142 ? 20.828 35.674 66.571 1.00 38.90 145 THR A CA 1
ATOM 1102 C C . THR A 1 142 ? 21.981 36.001 65.619 1.00 34.86 145 THR A C 1
ATOM 1103 O O . THR A 1 142 ? 22.000 35.533 64.489 1.00 38.42 145 THR A O 1
ATOM 1107 N N . HIS A 1 143 ? 22.953 36.787 66.073 1.00 31.82 146 HIS A N 1
ATOM 1108 C CA . HIS A 1 143 ? 23.921 37.372 65.136 1.00 33.24 146 HIS A CA 1
ATOM 1109 C C . HIS A 1 143 ? 25.393 37.259 65.506 1.00 35.36 146 HIS A C 1
ATOM 1110 O O . HIS A 1 143 ? 26.263 37.470 64.653 1.00 36.38 146 HIS A O 1
ATOM 1117 N N . PHE A 1 144 ? 25.677 36.925 66.757 1.00 32.99 147 PHE A N 1
ATOM 1118 C CA . PHE A 1 144 ? 27.052 36.936 67.245 1.00 35.28 147 PHE A CA 1
ATOM 1119 C C . PHE A 1 144 ? 27.429 35.634 67.921 1.00 39.66 147 PHE A C 1
ATOM 1120 O O . PHE A 1 144 ? 28.445 35.541 68.616 1.00 45.61 147 PHE A O 1
ATOM 1128 N N . TYR A 1 145 ? 26.601 34.624 67.696 1.00 38.54 148 TYR A N 1
ATOM 1129 C CA . TYR A 1 145 ? 26.806 33.310 68.266 1.00 42.80 148 TYR A CA 1
ATOM 1130 C C . TYR A 1 145 ? 26.349 32.338 67.203 1.00 49.59 148 TYR A C 1
ATOM 1131 O O . TYR A 1 145 ? 25.313 32.554 66.572 1.00 60.56 148 TYR A O 1
ATOM 1140 N N . VAL A 1 146 ? 27.120 31.286 66.973 1.00 49.69 149 VAL A N 1
ATOM 1141 C CA . VAL A 1 146 ? 26.748 30.340 65.928 1.00 52.03 149 VAL A CA 1
ATOM 1142 C C . VAL A 1 146 ? 26.713 28.911 66.454 1.00 61.78 149 VAL A C 1
ATOM 1143 O O . VAL A 1 146 ? 26.829 28.675 67.657 1.00 61.76 149 VAL A O 1
#